Protein AF-0000000067930200 (afdb_homodimer)

Structure (mmCIF, N/CA/C/O backbone):
data_AF-0000000067930200-model_v1
#
loop_
_entity.id
_entity.type
_entity.pdbx_description
1 polymer 'Uncharacterized HTH-type transcriptional regulator y4dJ'
#
loop_
_atom_site.group_PDB
_atom_site.id
_atom_site.type_symbol
_atom_site.label_atom_id
_atom_site.label_alt_id
_atom_site.label_comp_id
_atom_site.label_asym_id
_atom_site.label_entity_id
_atom_site.label_seq_id
_atom_site.pdbx_PDB_ins_code
_atom_site.Cartn_x
_atom_site.Cartn_y
_atom_site.Cartn_z
_atom_site.occupancy
_atom_site.B_iso_or_equiv
_atom_site.auth_seq_id
_atom_site.auth_comp_id
_atom_site.auth_asym_id
_atom_site.auth_atom_id
_atom_site.pdbx_PDB_model_num
ATOM 1 N N . MET A 1 1 ? -4.09 3.195 -14.117 1 88.75 1 MET A N 1
ATOM 2 C CA . MET A 1 1 ? -4.262 3.98 -12.898 1 88.75 1 MET A CA 1
ATOM 3 C C . MET A 1 1 ? -2.916 4.238 -12.227 1 88.75 1 MET A C 1
ATOM 5 O O . MET A 1 1 ? -2.096 3.328 -12.094 1 88.75 1 MET A O 1
ATOM 9 N N . ASP A 1 2 ? -2.652 5.527 -11.742 1 97.31 2 ASP A N 1
ATOM 10 C CA . ASP A 1 2 ? -1.413 5.875 -11.047 1 97.31 2 ASP A CA 1
ATOM 11 C C . ASP A 1 2 ? -1.597 5.828 -9.531 1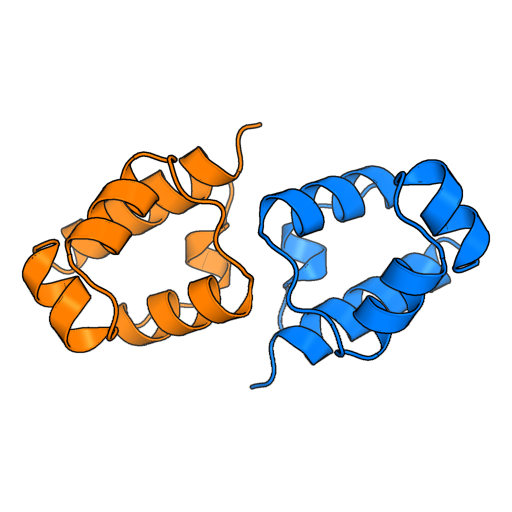 97.31 2 ASP A C 1
ATOM 13 O O . ASP A 1 2 ? -2.133 6.766 -8.938 1 97.31 2 ASP A O 1
ATOM 17 N N . MET A 1 3 ? -1.071 4.801 -8.945 1 98.5 3 MET A N 1
ATOM 18 C CA . MET A 1 3 ? -1.323 4.543 -7.531 1 98.5 3 MET A CA 1
ATOM 19 C C . MET A 1 3 ? -0.659 5.602 -6.66 1 98.5 3 MET A C 1
ATOM 21 O O . MET A 1 3 ? -1.147 5.914 -5.57 1 98.5 3 MET A O 1
ATOM 25 N N . ARG A 1 4 ? 0.413 6.121 -7.098 1 98.75 4 ARG A N 1
ATOM 26 C CA . ARG A 1 4 ? 1.061 7.188 -6.34 1 98.75 4 ARG A CA 1
ATOM 27 C C . ARG A 1 4 ? 0.159 8.414 -6.242 1 98.75 4 ARG A C 1
ATOM 29 O O . ARG A 1 4 ? 0.002 8.992 -5.164 1 98.75 4 ARG A O 1
ATOM 36 N N . GLN A 1 5 ? -0.397 8.773 -7.344 1 98.69 5 GLN A N 1
ATOM 37 C CA . GLN A 1 5 ? -1.303 9.922 -7.363 1 98.69 5 GLN A CA 1
ATOM 38 C C . GLN A 1 5 ? -2.561 9.641 -6.547 1 98.69 5 GLN A C 1
ATOM 40 O O . GLN A 1 5 ? -3.096 10.539 -5.891 1 98.69 5 GLN A O 1
ATOM 45 N N . LEU A 1 6 ? -3.053 8.414 -6.652 1 98.75 6 LEU A N 1
ATOM 46 C CA . LEU A 1 6 ? -4.238 8.023 -5.895 1 98.75 6 LEU A CA 1
ATOM 47 C C . LEU A 1 6 ? -4.008 8.211 -4.398 1 98.75 6 LEU A C 1
ATOM 49 O O . LEU A 1 6 ? -4.828 8.828 -3.713 1 98.75 6 LEU A O 1
ATOM 53 N N . VAL A 1 7 ? -2.889 7.664 -3.879 1 98.81 7 VAL A N 1
ATOM 54 C CA . VAL A 1 7 ? -2.59 7.777 -2.455 1 98.81 7 VAL A CA 1
ATOM 55 C C . VAL A 1 7 ? -2.42 9.25 -2.08 1 98.81 7 VAL A C 1
ATOM 57 O O . VAL A 1 7 ? -2.949 9.703 -1.062 1 98.81 7 VAL A O 1
ATOM 60 N N . GLY A 1 8 ? -1.697 9.938 -2.922 1 98.81 8 GLY A N 1
ATOM 61 C CA . GLY A 1 8 ? -1.494 11.359 -2.664 1 98.81 8 GLY A CA 1
ATOM 62 C C . GLY A 1 8 ? -2.793 12.133 -2.539 1 98.81 8 GLY A C 1
ATOM 63 O O . GLY A 1 8 ? -2.973 12.906 -1.595 1 98.81 8 GLY A O 1
ATOM 64 N N . ARG A 1 9 ? -3.686 11.93 -3.455 1 98.56 9 ARG A N 1
ATOM 65 C CA . ARG A 1 9 ? -4.961 12.633 -3.451 1 98.56 9 ARG A CA 1
ATOM 66 C C . ARG A 1 9 ? -5.777 12.289 -2.209 1 98.56 9 ARG A C 1
ATOM 68 O O . ARG A 1 9 ? -6.43 13.156 -1.627 1 98.56 9 ARG A O 1
ATOM 75 N N . ASN A 1 10 ? -5.758 11.047 -1.857 1 98.81 10 ASN A N 1
ATOM 76 C CA . ASN A 1 10 ? -6.496 10.633 -0.669 1 98.81 10 ASN A CA 1
ATOM 77 C C . ASN A 1 10 ? -5.918 11.266 0.596 1 98.81 10 ASN A C 1
ATOM 79 O O . ASN A 1 10 ? -6.664 11.664 1.489 1 98.81 10 ASN A O 1
ATOM 83 N N . VAL A 1 11 ? -4.621 11.336 0.667 1 98.88 11 VAL A N 1
ATOM 84 C CA . VAL A 1 11 ? -3.982 11.969 1.819 1 98.88 11 VAL A CA 1
ATOM 85 C C . VAL A 1 11 ? -4.371 13.445 1.887 1 98.88 11 VAL A C 1
ATOM 87 O O . VAL A 1 11 ? -4.738 13.945 2.953 1 98.88 11 VAL A O 1
ATOM 90 N N . ILE A 1 12 ? -4.312 14.086 0.728 1 98.81 12 ILE A N 1
ATOM 91 C CA . ILE A 1 12 ? -4.707 15.484 0.684 1 98.81 12 ILE A CA 1
ATOM 92 C C . ILE A 1 12 ? -6.141 15.633 1.188 1 98.81 12 ILE A C 1
ATOM 94 O O . ILE A 1 12 ? -6.41 16.438 2.082 1 98.81 12 ILE A O 1
ATOM 98 N N . SER A 1 13 ? -7.004 14.906 0.625 1 98.75 13 SER A N 1
ATOM 99 C CA . SER A 1 13 ? -8.422 14.992 0.94 1 98.75 13 SER A CA 1
ATOM 100 C C . SER A 1 13 ? -8.672 14.781 2.43 1 98.75 13 SER A C 1
ATOM 102 O O . SER A 1 13 ? -9.383 15.57 3.064 1 98.75 13 SER A O 1
ATOM 104 N N . ILE A 1 14 ? -8.109 13.812 2.957 1 98.75 14 ILE A N 1
ATOM 105 C CA . ILE A 1 14 ? -8.352 13.453 4.348 1 98.75 14 ILE A CA 1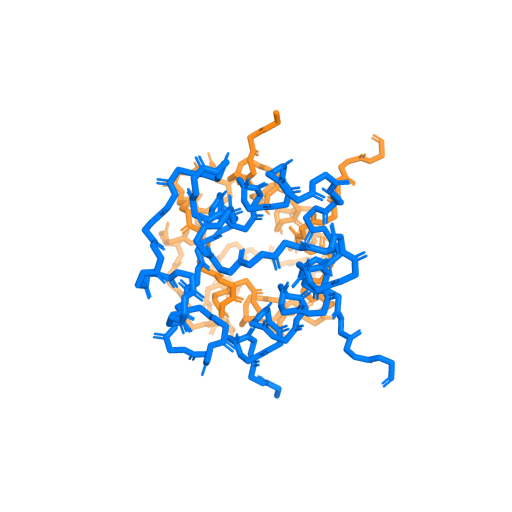
ATOM 106 C C . ILE A 1 14 ? -7.688 14.477 5.27 1 98.75 14 ILE A C 1
ATOM 108 O O . ILE A 1 14 ? -8.281 14.898 6.266 1 98.75 14 ILE A O 1
ATOM 112 N N . ARG A 1 15 ? -6.434 14.781 4.93 1 98.75 15 ARG A N 1
ATOM 113 C CA . ARG A 1 15 ? -5.73 15.766 5.742 1 98.75 15 ARG A CA 1
ATOM 114 C C . ARG A 1 15 ? -6.516 17.078 5.828 1 98.75 15 ARG A C 1
ATOM 116 O O . ARG A 1 15 ? -6.695 17.625 6.918 1 98.75 15 ARG A O 1
ATOM 123 N N . LEU A 1 16 ? -7.016 17.516 4.707 1 98.81 16 LEU A N 1
ATOM 124 C CA . LEU A 1 16 ? -7.766 18.766 4.656 1 98.81 16 LEU A CA 1
ATOM 125 C C . LEU A 1 16 ? -9.086 18.641 5.406 1 98.81 16 LEU A C 1
ATOM 127 O O . LEU A 1 16 ? -9.492 19.562 6.113 1 98.81 16 LEU A O 1
ATOM 131 N N . LYS A 1 17 ? -9.742 17.547 5.289 1 98.56 17 LYS A N 1
ATOM 132 C CA . LYS A 1 17 ? -10.992 17.312 6.012 1 98.56 17 LYS A CA 1
ATOM 133 C C . LYS A 1 17 ? -10.766 17.359 7.52 1 98.56 17 LYS A C 1
ATOM 135 O O . LYS A 1 17 ? -11.656 17.781 8.266 1 98.56 17 LYS A O 1
ATOM 140 N N . LYS A 1 18 ? -9.602 17.047 7.938 1 98.25 18 LYS A N 1
ATOM 141 C CA . LYS A 1 18 ? -9.266 17.031 9.359 1 98.25 18 LYS A CA 1
ATOM 142 C C . LYS A 1 18 ? -8.734 18.391 9.812 1 98.25 18 LYS A C 1
ATOM 144 O O . LYS A 1 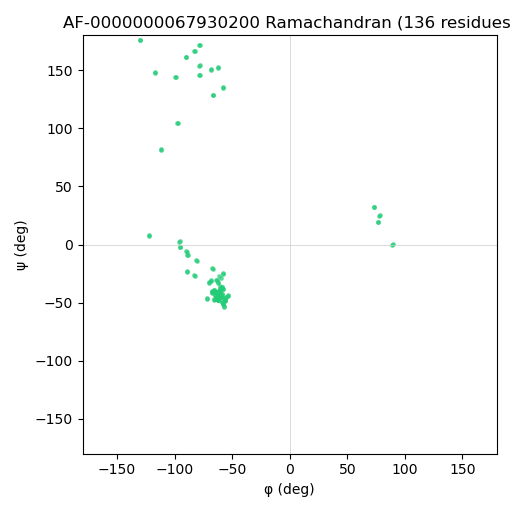18 ? -8.398 18.578 10.984 1 98.25 18 LYS A O 1
ATOM 149 N N . GLY A 1 19 ? -8.586 19.234 8.828 1 98.56 19 GLY A N 1
ATOM 150 C CA . GLY A 1 19 ? -8.133 20.578 9.133 1 98.56 19 GLY A CA 1
ATOM 151 C C . GLY A 1 19 ? -6.641 20.656 9.406 1 98.56 19 GLY A C 1
ATOM 152 O O . GLY A 1 19 ? -6.184 21.562 10.109 1 98.56 19 GLY A O 1
ATOM 153 N N . LEU A 1 20 ? -5.922 19.812 8.945 1 98.75 20 LEU A N 1
ATOM 154 C CA . LEU A 1 20 ? -4.488 19.781 9.211 1 98.75 20 LEU A CA 1
ATOM 155 C C . LEU A 1 20 ? -3.707 20.406 8.055 1 98.75 20 LEU A C 1
ATOM 157 O O . LEU A 1 20 ? -4.066 20.219 6.891 1 98.75 20 LEU A O 1
ATOM 161 N N . THR A 1 21 ? -2.637 21.094 8.398 1 98.81 21 THR A N 1
ATOM 162 C CA . THR A 1 21 ? -1.635 21.469 7.406 1 98.81 21 THR A CA 1
ATOM 163 C C . THR A 1 21 ? -0.666 20.312 7.16 1 98.81 21 THR A C 1
ATOM 165 O O . THR A 1 21 ? -0.672 19.328 7.891 1 98.81 21 THR A O 1
ATOM 168 N N . GLN A 1 22 ? 0.119 20.438 6.078 1 98.81 22 GLN A N 1
ATOM 169 C CA . GLN A 1 22 ? 1.15 19.438 5.844 1 98.81 22 GLN A CA 1
ATOM 170 C C . GLN A 1 22 ? 2.117 19.344 7.023 1 98.81 22 GLN A C 1
ATOM 172 O O . GLN A 1 22 ? 2.547 18.266 7.402 1 98.81 22 GLN A O 1
ATOM 177 N N . GLU A 1 23 ? 2.428 20.484 7.605 1 98.75 23 GLU A N 1
ATOM 178 C CA . GLU A 1 23 ? 3.338 20.562 8.742 1 98.75 23 GLU A CA 1
ATOM 179 C C . GLU A 1 23 ? 2.764 19.844 9.961 1 98.75 23 GLU A C 1
ATOM 181 O O . GLU A 1 23 ? 3.479 19.125 10.656 1 98.75 23 GLU A O 1
ATOM 186 N N . GLN A 1 24 ? 1.506 20.125 10.234 1 98.81 24 GLN A N 1
ATOM 187 C CA . GLN A 1 24 ? 0.85 19.469 11.367 1 98.81 24 GLN A CA 1
ATOM 188 C C . GLN A 1 24 ? 0.794 17.953 11.164 1 98.81 24 GLN A C 1
ATOM 190 O O . GLN A 1 24 ? 1.029 17.188 12.102 1 98.81 24 GLN A O 1
ATOM 195 N N . LEU A 1 25 ? 0.503 17.516 9.938 1 98.88 25 LEU A N 1
ATOM 196 C CA . LEU A 1 25 ? 0.518 16.078 9.656 1 98.88 25 LEU A CA 1
ATOM 197 C C . LEU A 1 25 ? 1.921 15.508 9.828 1 98.88 25 LEU A C 1
ATOM 199 O O . LEU A 1 25 ? 2.086 14.406 10.359 1 98.88 25 LEU A O 1
ATOM 203 N N . ALA A 1 26 ? 2.885 16.203 9.297 1 98.81 26 ALA A N 1
ATOM 204 C CA . ALA A 1 26 ? 4.27 15.766 9.453 1 98.81 26 ALA A CA 1
ATOM 205 C C . ALA A 1 26 ? 4.613 15.555 10.922 1 98.81 26 ALA A C 1
ATOM 207 O O . ALA A 1 26 ? 5.203 14.531 11.289 1 98.81 26 ALA A O 1
ATOM 208 N N . GLU A 1 27 ? 4.219 16.438 11.758 1 98.56 27 GLU A N 1
ATOM 209 C CA . GLU A 1 27 ? 4.508 16.375 13.188 1 98.56 27 GLU A CA 1
ATOM 210 C C . GLU A 1 27 ? 3.881 15.141 13.828 1 98.56 27 GLU A C 1
ATOM 212 O O . GLU A 1 27 ? 4.543 14.43 14.578 1 98.56 27 GLU A O 1
ATOM 217 N N . VAL A 1 28 ? 2.68 14.883 13.516 1 98.19 28 VAL A N 1
ATOM 218 C CA . VAL A 1 28 ? 1.955 13.82 14.203 1 98.19 28 VAL A CA 1
ATOM 219 C C . VAL A 1 28 ? 2.309 12.469 13.586 1 98.19 28 VAL A C 1
ATOM 221 O O . VAL A 1 28 ? 2.15 11.43 14.219 1 98.19 28 VAL A O 1
ATOM 224 N N . SER A 1 29 ? 2.682 12.438 12.336 1 98.5 29 SER A N 1
ATOM 225 C CA . SER A 1 29 ? 2.959 11.172 11.656 1 98.5 29 SER A CA 1
ATOM 226 C C . SER A 1 29 ? 4.418 10.766 11.828 1 98.5 29 SER A C 1
ATOM 228 O O . SER A 1 29 ? 4.777 9.609 11.586 1 98.5 29 SER A O 1
ATOM 230 N N . GLY A 1 30 ? 5.254 11.703 12.07 1 98.38 30 GLY A N 1
ATOM 231 C CA . GLY A 1 30 ? 6.676 11.422 12.188 1 98.38 30 GLY A CA 1
ATOM 232 C C . GLY A 1 30 ? 7.41 11.523 10.859 1 98.38 30 GLY A C 1
ATOM 233 O O . GLY A 1 30 ? 8.617 11.281 10.797 1 98.38 30 GLY A O 1
ATOM 234 N N . PHE A 1 31 ? 6.773 11.82 9.844 1 98.62 31 PHE A N 1
ATOM 235 C CA . PHE A 1 31 ? 7.395 12.07 8.547 1 98.62 31 PHE A CA 1
ATOM 236 C C . PHE A 1 31 ? 7.742 13.539 8.391 1 98.62 31 PHE A C 1
ATOM 238 O O . PHE A 1 31 ? 7.184 14.398 9.086 1 98.62 31 PHE A O 1
ATOM 245 N N . SER A 1 32 ? 8.594 13.789 7.484 1 98.75 32 SER A N 1
ATOM 246 C CA . SER A 1 32 ? 8.914 15.188 7.211 1 98.75 32 SER A CA 1
ATOM 247 C C . SER A 1 32 ? 7.836 15.844 6.359 1 98.75 32 SER A C 1
ATOM 249 O O . SER A 1 32 ? 7.113 15.164 5.625 1 98.75 32 SER A O 1
ATOM 251 N N . GLN A 1 33 ? 7.75 17.156 6.516 1 98.75 33 GLN A N 1
ATOM 252 C CA . GLN A 1 33 ? 6.84 17.906 5.652 1 98.75 33 GLN A CA 1
ATOM 253 C C . GLN A 1 33 ? 7.203 17.719 4.18 1 98.75 33 GLN A C 1
ATOM 255 O O . GLN A 1 33 ? 6.316 17.656 3.324 1 98.75 33 GLN A O 1
ATOM 260 N N . GLN A 1 34 ? 8.461 17.641 3.918 1 98.81 34 GLN A N 1
ATOM 261 C CA . GLN A 1 34 ? 8.914 17.422 2.549 1 98.81 34 GLN A CA 1
ATOM 262 C C . GLN A 1 34 ? 8.414 16.078 2.012 1 98.81 34 GLN A C 1
ATOM 264 O O . GLN A 1 34 ? 8.008 15.992 0.851 1 98.81 34 GLN A O 1
ATOM 269 N N . TYR A 1 35 ? 8.477 15.078 2.812 1 98.88 35 TYR A N 1
ATOM 270 C CA . TYR A 1 35 ? 7.969 13.766 2.402 1 98.88 35 TYR A CA 1
ATOM 271 C C . TYR A 1 35 ? 6.473 13.828 2.127 1 98.88 35 TYR A C 1
ATOM 273 O O . TYR A 1 35 ? 6.004 13.312 1.107 1 98.88 35 TYR A O 1
ATOM 281 N N . ILE A 1 36 ? 5.742 14.445 3.062 1 98.88 36 ILE A N 1
ATOM 282 C CA . ILE A 1 36 ? 4.293 14.562 2.916 1 98.88 36 ILE A CA 1
ATOM 283 C C . ILE A 1 36 ? 3.967 15.312 1.625 1 98.88 36 ILE A C 1
ATOM 285 O O . ILE A 1 36 ? 3.109 14.875 0.851 1 98.88 36 ILE A O 1
ATOM 289 N N . SER A 1 37 ? 4.656 16.375 1.402 1 98.94 37 SER A N 1
ATOM 290 C CA . SER A 1 37 ? 4.453 17.156 0.183 1 98.94 37 SER A CA 1
ATOM 291 C C . SER A 1 37 ? 4.707 16.312 -1.06 1 98.94 37 SER A C 1
ATOM 293 O O . SER A 1 37 ? 3.893 16.297 -1.985 1 98.94 37 SER A O 1
ATOM 295 N N . GLY A 1 38 ? 5.855 15.617 -1.094 1 98.88 38 GLY A N 1
ATOM 296 C CA . GLY A 1 38 ? 6.164 14.727 -2.205 1 98.88 38 GLY A CA 1
ATOM 297 C C . GLY A 1 38 ? 5.145 13.617 -2.385 1 98.88 38 GLY A C 1
ATOM 298 O O . GLY A 1 38 ? 4.797 13.266 -3.512 1 98.88 38 GLY A O 1
ATOM 299 N N . LEU A 1 39 ? 4.68 13.102 -1.281 1 98.88 39 LEU A N 1
ATOM 300 C CA . LEU A 1 39 ? 3.652 12.07 -1.308 1 98.88 39 LEU A CA 1
ATOM 301 C C . LEU A 1 39 ? 2.369 12.594 -1.938 1 98.88 39 LEU A C 1
ATOM 303 O O . LEU A 1 39 ? 1.808 11.961 -2.836 1 98.88 39 LEU A O 1
ATOM 307 N N . GLU A 1 40 ? 2.006 13.734 -1.479 1 98.88 40 GLU A N 1
ATOM 308 C CA . GLU A 1 40 ? 0.747 14.32 -1.93 1 98.88 40 GLU A CA 1
ATOM 309 C C . GLU A 1 40 ? 0.812 14.703 -3.406 1 98.88 40 GLU A C 1
ATOM 311 O O . GLU A 1 40 ? -0.216 14.766 -4.082 1 98.88 40 GLU A O 1
ATOM 316 N N . LYS A 1 41 ? 1.998 14.852 -3.9 1 98.69 41 LYS A N 1
ATOM 317 C CA . LYS A 1 41 ? 2.186 15.219 -5.301 1 98.69 41 LYS A CA 1
ATOM 318 C C . LYS A 1 41 ? 2.424 13.984 -6.168 1 98.69 41 LYS A C 1
ATOM 320 O O . LYS A 1 41 ? 2.691 14.102 -7.363 1 98.69 41 LYS A O 1
ATOM 325 N N . GLY A 1 42 ? 2.373 12.891 -5.578 1 98.75 42 GLY A N 1
ATOM 326 C CA . GLY A 1 42 ? 2.559 11.656 -6.324 1 98.75 42 GLY A CA 1
ATOM 327 C C . GLY A 1 42 ? 4.012 11.383 -6.672 1 98.75 42 GLY A C 1
ATOM 328 O O . GLY A 1 42 ? 4.301 10.602 -7.578 1 98.75 42 GLY A O 1
ATOM 329 N N . ARG A 1 43 ? 4.895 11.984 -6.004 1 98.75 43 ARG A N 1
ATOM 330 C CA . ARG A 1 43 ? 6.32 11.844 -6.301 1 98.75 43 ARG A CA 1
ATOM 331 C C . ARG A 1 43 ? 6.953 10.766 -5.43 1 98.75 43 ARG A C 1
ATOM 333 O O . ARG A 1 43 ? 8.156 10.508 -5.527 1 98.75 43 ARG A O 1
ATOM 340 N N . ARG A 1 44 ? 6.23 10.156 -4.551 1 98.75 44 ARG A N 1
ATOM 341 C CA . ARG A 1 44 ? 6.676 9.062 -3.691 1 98.75 44 ARG A CA 1
ATOM 342 C C . ARG A 1 44 ? 5.898 7.785 -3.986 1 98.75 44 ARG A C 1
ATOM 344 O O . ARG A 1 44 ? 4.754 7.836 -4.438 1 98.75 44 ARG A O 1
ATOM 351 N N . ASN A 1 45 ? 6.555 6.715 -3.826 1 98.88 45 ASN A N 1
ATOM 352 C CA . ASN A 1 45 ? 5.961 5.383 -3.869 1 98.88 45 ASN A CA 1
ATOM 353 C C . ASN A 1 45 ? 5.98 4.719 -2.496 1 98.88 45 ASN A C 1
ATOM 355 O O . ASN A 1 45 ? 6.844 3.885 -2.217 1 98.88 45 ASN A O 1
ATOM 359 N N . PRO A 1 46 ? 4.949 5.113 -1.664 1 98.94 46 PRO A N 1
ATOM 360 C CA . PRO A 1 46 ? 5.02 4.672 -0.27 1 98.94 46 PRO A CA 1
ATOM 361 C C . PRO A 1 46 ? 4.84 3.164 -0.12 1 98.94 46 PRO A C 1
ATOM 363 O O . PRO A 1 46 ? 4.172 2.533 -0.942 1 98.94 46 PRO A O 1
ATOM 366 N N . THR A 1 47 ? 5.453 2.596 0.906 1 98.94 47 THR A N 1
ATOM 367 C CA . THR A 1 47 ? 5.238 1.199 1.269 1 98.94 47 THR A CA 1
ATOM 368 C C . THR A 1 47 ? 3.924 1.033 2.023 1 98.94 47 THR A C 1
ATOM 370 O O . THR A 1 47 ? 3.33 2.016 2.471 1 98.94 47 THR A O 1
ATOM 373 N N . ILE A 1 48 ? 3.615 -0.197 2.219 1 98.88 48 ILE A N 1
ATOM 374 C CA . ILE A 1 48 ? 2.367 -0.479 2.922 1 98.88 48 ILE A CA 1
ATOM 375 C C . ILE A 1 48 ? 2.5 -0.081 4.391 1 98.88 48 ILE A C 1
ATOM 377 O O . ILE A 1 48 ? 1.532 0.368 5.008 1 98.88 48 ILE A O 1
ATOM 381 N N . VAL A 1 49 ? 3.65 -0.193 4.961 1 98.88 49 VAL A N 1
ATOM 382 C CA . VAL A 1 49 ? 3.848 0.228 6.344 1 98.88 49 VAL A CA 1
ATOM 383 C C . VAL A 1 49 ? 3.727 1.746 6.445 1 98.88 49 VAL A C 1
ATOM 385 O O . VAL A 1 49 ? 3.092 2.266 7.367 1 98.88 49 VAL A O 1
ATOM 388 N N . THR A 1 50 ? 4.266 2.475 5.512 1 98.81 50 THR A N 1
ATOM 389 C C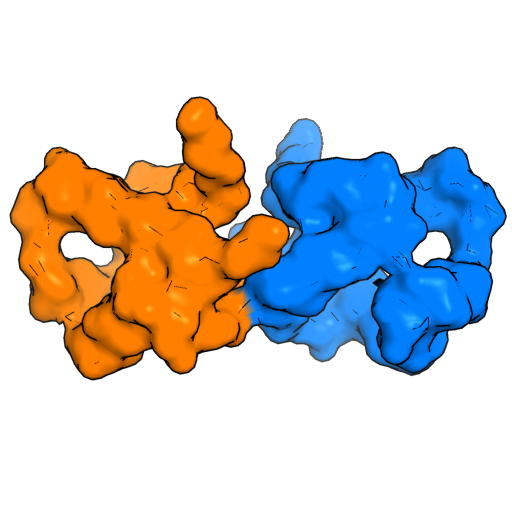A . THR A 1 50 ? 4.148 3.928 5.477 1 98.81 50 THR A CA 1
ATOM 390 C C . THR A 1 50 ? 2.686 4.348 5.371 1 98.81 50 THR A C 1
ATOM 392 O O . THR A 1 50 ? 2.238 5.246 6.09 1 98.81 50 THR A O 1
ATOM 395 N N . ILE A 1 51 ? 2.002 3.664 4.484 1 98.88 51 ILE A N 1
ATOM 396 C CA . ILE A 1 51 ? 0.587 3.969 4.305 1 98.88 51 ILE A CA 1
ATOM 397 C C . ILE A 1 51 ? -0.163 3.742 5.613 1 98.88 51 ILE A C 1
ATOM 399 O O . ILE A 1 51 ? -1.002 4.559 6.004 1 98.88 51 ILE A O 1
ATOM 403 N N . TYR A 1 52 ? 0.157 2.725 6.281 1 98.81 52 TYR A N 1
ATOM 404 C CA . TYR A 1 52 ? -0.486 2.408 7.551 1 98.81 52 TYR A CA 1
ATOM 405 C C . TYR A 1 52 ? -0.158 3.461 8.602 1 98.81 52 TYR A C 1
ATOM 407 O O . TYR A 1 52 ? -1.045 3.924 9.32 1 98.81 52 TYR A O 1
ATOM 415 N N . GLU A 1 53 ? 1.078 3.816 8.727 1 98.75 53 GLU A N 1
ATOM 416 C CA . GLU A 1 53 ? 1.497 4.812 9.711 1 98.75 53 GLU A CA 1
ATOM 417 C C . GLU A 1 53 ? 0.828 6.16 9.445 1 98.75 53 GLU A C 1
ATOM 419 O O . GLU A 1 53 ? 0.414 6.848 10.383 1 98.75 53 GLU A O 1
ATOM 424 N N . LEU A 1 54 ? 0.721 6.52 8.172 1 98.81 54 LEU A N 1
ATOM 425 C CA . LEU A 1 54 ? 0.033 7.758 7.82 1 98.81 54 LEU A CA 1
ATOM 426 C C . LEU A 1 54 ? -1.444 7.684 8.188 1 98.81 54 LEU A C 1
ATOM 428 O O . LEU A 1 54 ? -2.016 8.656 8.688 1 98.81 54 LEU A O 1
ATOM 432 N N . ALA A 1 55 ? -2.018 6.59 7.895 1 98.88 55 ALA A N 1
ATOM 433 C CA . ALA A 1 55 ? -3.424 6.395 8.234 1 98.88 55 ALA A CA 1
ATOM 434 C C . ALA A 1 55 ? -3.648 6.539 9.742 1 98.88 55 ALA A C 1
ATOM 436 O O . ALA A 1 55 ? -4.621 7.16 10.172 1 98.88 55 ALA A O 1
ATOM 437 N N . LEU A 1 56 ? -2.754 5.965 10.531 1 98.69 56 LEU A N 1
ATOM 438 C CA . LEU A 1 56 ? -2.852 6.082 11.984 1 98.69 56 LEU A CA 1
ATOM 439 C C . LEU A 1 56 ? -2.781 7.543 12.414 1 98.69 56 LEU A C 1
ATOM 441 O O . LEU A 1 56 ? -3.582 7.992 13.234 1 98.69 56 LEU A O 1
ATOM 445 N N . ALA A 1 57 ? -1.863 8.242 11.844 1 98.81 57 ALA A N 1
ATOM 446 C CA . ALA A 1 57 ? -1.691 9.648 12.18 1 98.81 57 ALA A CA 1
ATOM 447 C C . ALA A 1 57 ? -2.938 10.461 11.82 1 98.81 57 ALA A C 1
ATOM 449 O O . ALA A 1 57 ? -3.283 11.422 12.516 1 98.81 57 ALA A O 1
ATOM 450 N N . LEU A 1 58 ? -3.602 10.016 10.742 1 98.81 58 LEU A N 1
ATOM 451 C CA . LEU A 1 58 ? -4.777 10.727 10.25 1 98.81 58 LEU A CA 1
ATOM 452 C C . LEU A 1 58 ? -6.043 10.211 10.93 1 98.81 58 LEU A C 1
ATOM 454 O O . LEU A 1 58 ? -7.125 10.773 10.734 1 98.81 58 LEU A O 1
ATOM 458 N N . GLY A 1 59 ? -5.914 9.156 11.664 1 98.62 59 GLY A N 1
ATOM 459 C CA . GLY A 1 59 ? -7.055 8.609 12.391 1 98.62 59 GLY A CA 1
ATOM 460 C C . GLY A 1 59 ? -8.055 7.914 11.484 1 98.62 59 GLY A C 1
ATOM 461 O O . GLY A 1 59 ? -9.266 7.988 11.711 1 98.62 59 GLY A O 1
ATOM 462 N N . VAL A 1 60 ? -7.574 7.328 10.43 1 98.69 60 VAL A N 1
ATOM 463 C CA . VAL A 1 60 ? -8.438 6.617 9.5 1 98.69 60 VAL A CA 1
ATOM 464 C C . VAL A 1 60 ? -7.875 5.223 9.234 1 98.69 60 VAL A C 1
ATOM 466 O O . VAL A 1 60 ? -6.809 4.871 9.742 1 98.69 60 VAL A O 1
ATOM 469 N N . SER A 1 61 ? -8.672 4.453 8.43 1 98.31 61 SER A N 1
ATOM 470 C CA . SER A 1 61 ? -8.188 3.146 7.996 1 98.31 61 SER A CA 1
ATOM 471 C C . SER A 1 61 ? -7.191 3.281 6.852 1 98.31 61 SER A C 1
ATOM 473 O O . SER A 1 61 ? -7.336 4.148 5.992 1 98.31 61 SER A O 1
ATOM 475 N N . HIS A 1 62 ? -6.188 2.385 6.816 1 98.62 62 HIS A N 1
ATOM 476 C CA . HIS A 1 62 ? -5.281 2.365 5.676 1 98.62 62 HIS A CA 1
ATOM 477 C C . HIS A 1 62 ? -6.039 2.141 4.371 1 98.62 62 HIS A C 1
ATOM 479 O O . HIS A 1 62 ? -5.605 2.588 3.311 1 98.62 62 HIS A O 1
ATOM 485 N N . MET A 1 63 ? -7.18 1.536 4.449 1 98.75 63 MET A N 1
ATOM 486 C CA . MET A 1 63 ? -8.023 1.333 3.275 1 98.75 63 MET A CA 1
ATOM 487 C C . MET A 1 63 ? -8.43 2.668 2.662 1 98.75 63 MET A C 1
ATOM 489 O O . MET A 1 63 ? -8.539 2.787 1.44 1 98.75 63 MET A O 1
ATOM 493 N N . ASP A 1 64 ? -8.664 3.596 3.551 1 98.62 64 ASP A N 1
ATOM 494 C CA . ASP A 1 64 ? -9.109 4.906 3.086 1 98.62 64 ASP A CA 1
ATOM 495 C C . ASP A 1 64 ? -8.047 5.574 2.219 1 98.62 64 ASP A C 1
ATOM 497 O O . ASP A 1 64 ? -8.367 6.328 1.299 1 98.62 64 ASP A O 1
ATOM 501 N N . LEU A 1 65 ? -6.801 5.309 2.467 1 98.75 65 LEU A N 1
ATOM 502 C CA . LEU A 1 65 ? -5.715 5.988 1.769 1 98.75 65 LEU A CA 1
ATOM 503 C C . LEU A 1 65 ? -5.477 5.367 0.396 1 98.75 65 LEU A C 1
ATOM 505 O O . LEU A 1 65 ? -4.82 5.969 -0.457 1 98.75 65 LEU A O 1
ATOM 509 N N . VAL A 1 66 ? -6.078 4.148 0.207 1 98.69 66 VAL A N 1
ATOM 510 C CA . VAL A 1 66 ? -5.789 3.5 -1.067 1 98.69 66 VAL A CA 1
ATOM 511 C C . VAL A 1 66 ? -7.09 3.236 -1.82 1 98.69 66 VAL A C 1
ATOM 513 O O . VAL A 1 66 ? -7.09 2.562 -2.854 1 98.69 66 VAL A O 1
ATOM 516 N N . ARG A 1 67 ? -8.141 3.748 -1.323 1 98 67 ARG A N 1
ATOM 517 C CA . ARG A 1 67 ? -9.438 3.568 -1.953 1 98 67 ARG A CA 1
ATOM 518 C C . ARG A 1 67 ? -9.492 4.266 -3.309 1 98 67 ARG A C 1
ATOM 520 O O . ARG A 1 67 ? -9.133 5.438 -3.424 1 98 67 ARG A O 1
ATOM 527 N N . PRO A 1 68 ? -9.93 3.48 -4.359 1 95.38 68 PRO A N 1
ATOM 528 C CA . PRO A 1 68 ? -10.07 4.141 -5.66 1 95.38 68 PRO A CA 1
ATOM 529 C C . PRO A 1 68 ? -11.102 5.266 -5.641 1 95.38 68 PRO A C 1
ATOM 531 O O . PRO A 1 68 ? -12.016 5.258 -4.812 1 95.38 68 PRO A O 1
ATOM 534 N N . ASP A 1 69 ? -10.836 6.18 -6.531 1 79 69 ASP A N 1
ATOM 535 C CA . ASP A 1 69 ? -11.766 7.289 -6.73 1 79 69 ASP A CA 1
ATOM 536 C C . ASP A 1 69 ? -13.156 6.785 -7.113 1 79 69 ASP A C 1
ATOM 538 O O . ASP A 1 69 ? -13.289 5.746 -7.766 1 79 69 ASP A O 1
ATOM 542 N N . LYS A 1 70 ? -14.195 7.41 -6.434 1 59.75 70 LYS A N 1
ATOM 543 C CA . LYS A 1 70 ? -15.523 7.129 -6.977 1 59.75 70 LYS A CA 1
ATOM 544 C C . LYS A 1 70 ? -15.641 7.605 -8.422 1 59.75 70 LYS A C 1
ATOM 546 O O . LYS A 1 70 ? -14.914 8.516 -8.844 1 59.75 70 LYS A O 1
ATOM 551 N N . MET B 1 1 ? -0.875 -4.062 14.445 1 88.94 1 MET B N 1
ATOM 552 C CA . MET B 1 1 ? -1.059 -4.887 13.25 1 88.94 1 MET B CA 1
ATOM 553 C C . MET B 1 1 ? 0.183 -4.848 12.367 1 88.94 1 MET B C 1
ATOM 555 O O . MET B 1 1 ? 0.745 -3.777 12.125 1 88.94 1 MET B O 1
ATOM 559 N N . ASP B 1 2 ? 0.651 -6.055 11.812 1 97.25 2 ASP B N 1
ATOM 560 C CA . ASP B 1 2 ? 1.806 -6.125 10.922 1 97.25 2 ASP B CA 1
ATOM 561 C C . ASP B 1 2 ? 1.368 -6.156 9.461 1 97.25 2 ASP B C 1
ATOM 563 O O . ASP B 1 2 ? 0.971 -7.203 8.945 1 97.25 2 ASP B O 1
ATOM 567 N N . MET B 1 3 ? 1.538 -5.047 8.805 1 98.5 3 MET B N 1
ATOM 568 C CA . MET B 1 3 ? 1.001 -4.883 7.457 1 98.5 3 MET B CA 1
ATOM 569 C C . MET B 1 3 ? 1.732 -5.785 6.469 1 98.5 3 MET B C 1
ATOM 571 O O . MET B 1 3 ? 1.153 -6.219 5.469 1 98.5 3 MET B O 1
ATOM 575 N N . ARG B 1 4 ? 2.959 -6.031 6.711 1 98.75 4 ARG B N 1
ATOM 576 C CA . ARG B 1 4 ? 3.695 -6.941 5.84 1 98.75 4 ARG B CA 1
ATOM 577 C C . ARG B 1 4 ? 3.088 -8.344 5.875 1 98.75 4 ARG B C 1
ATOM 579 O O . ARG B 1 4 ? 2.889 -8.961 4.828 1 98.75 4 ARG B O 1
ATOM 586 N N . GLN B 1 5 ? 2.822 -8.797 7.047 1 98.62 5 GLN B N 1
ATOM 587 C CA . GLN B 1 5 ? 2.213 -10.117 7.199 1 98.62 5 GLN B CA 1
ATOM 588 C C . GLN B 1 5 ? 0.806 -10.141 6.609 1 98.62 5 GLN B C 1
ATOM 590 O O . GLN B 1 5 ? 0.387 -11.148 6.031 1 98.62 5 GLN B O 1
ATOM 595 N N . LEU B 1 6 ? 0.074 -9.047 6.816 1 98.75 6 LEU B N 1
ATOM 596 C CA . LEU B 1 6 ? -1.276 -8.953 6.273 1 98.75 6 LEU B CA 1
ATOM 597 C C . LEU B 1 6 ? -1.263 -9.117 4.754 1 98.75 6 LEU B C 1
ATOM 599 O O . LEU B 1 6 ? -2.021 -9.914 4.203 1 98.75 6 LEU B O 1
ATOM 603 N N . VAL B 1 7 ? -0.408 -8.336 4.062 1 98.81 7 VAL B N 1
ATOM 604 C CA . VAL B 1 7 ? -0.328 -8.406 2.607 1 98.81 7 VAL B CA 1
ATOM 605 C C . VAL B 1 7 ? 0.107 -9.805 2.186 1 98.81 7 VAL B C 1
ATOM 607 O O . VAL B 1 7 ? -0.467 -10.391 1.262 1 98.81 7 VAL B O 1
ATOM 610 N N . GLY B 1 8 ? 1.104 -10.297 2.879 1 98.81 8 GLY B N 1
ATOM 611 C CA . GLY B 1 8 ? 1.578 -11.633 2.566 1 98.81 8 GLY B CA 1
ATOM 612 C C . GLY B 1 8 ? 0.488 -12.688 2.641 1 98.81 8 GLY B C 1
ATOM 613 O O . GLY B 1 8 ? 0.334 -13.5 1.723 1 98.81 8 GLY B O 1
ATOM 614 N N . ARG B 1 9 ? -0.273 -12.68 3.689 1 98.56 9 ARG B N 1
ATOM 615 C CA . ARG B 1 9 ? -1.34 -13.656 3.881 1 98.56 9 ARG B CA 1
ATOM 616 C C . ARG B 1 9 ? -2.404 -13.531 2.795 1 98.56 9 ARG B C 1
ATOM 618 O O . ARG B 1 9 ? -2.934 -14.531 2.312 1 98.56 9 ARG B O 1
ATOM 625 N N . ASN B 1 10 ? -2.727 -12.32 2.477 1 98.81 10 ASN B N 1
ATOM 626 C CA . ASN B 1 10 ? -3.725 -12.109 1.433 1 98.81 10 ASN B CA 1
ATOM 627 C C . ASN B 1 10 ? -3.234 -12.617 0.079 1 98.81 10 ASN B C 1
ATOM 629 O O . ASN B 1 10 ? -4.008 -13.195 -0.688 1 98.81 10 ASN B O 1
ATOM 633 N N . VAL B 1 11 ? -1.977 -12.383 -0.209 1 98.88 11 VAL B N 1
ATOM 634 C CA . VAL B 1 11 ? -1.41 -12.875 -1.462 1 98.88 11 VAL B CA 1
ATOM 635 C C . VAL B 1 11 ? -1.466 -14.398 -1.494 1 98.88 11 VAL B C 1
ATOM 637 O O . VAL B 1 11 ? -1.875 -14.992 -2.496 1 98.88 11 VAL B O 1
ATOM 640 N N . ILE B 1 12 ? -1.069 -15 -0.368 1 98.81 12 ILE B N 1
ATOM 641 C CA . ILE B 1 12 ? -1.125 -16.453 -0.289 1 98.81 12 ILE B CA 1
ATOM 642 C C . ILE B 1 12 ? -2.551 -16.938 -0.553 1 98.81 12 ILE B C 1
ATOM 644 O O . ILE B 1 12 ? -2.775 -17.797 -1.404 1 98.81 12 ILE B O 1
ATOM 648 N N . SER B 1 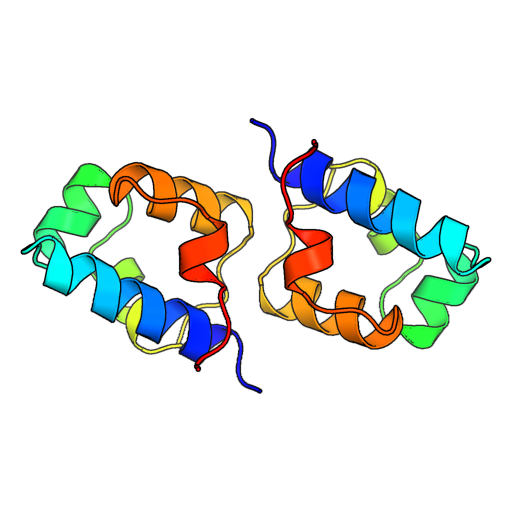13 ? -3.459 -16.406 0.156 1 98.75 13 SER B N 1
ATOM 649 C CA . SER B 1 13 ? -4.855 -16.812 0.074 1 98.75 13 SER B CA 1
ATOM 650 C C . SER B 1 13 ? -5.387 -16.703 -1.351 1 98.75 13 SER B C 1
ATOM 652 O O . SER B 1 13 ? -5.988 -17.641 -1.876 1 98.75 13 SER B O 1
ATOM 654 N N . ILE B 1 14 ? -5.152 -15.633 -1.953 1 98.75 14 ILE B N 1
ATOM 655 C CA . ILE B 1 14 ? -5.691 -15.352 -3.281 1 98.75 14 ILE B CA 1
ATOM 656 C C . ILE B 1 14 ? -4.973 -16.219 -4.316 1 98.75 14 ILE B C 1
ATOM 658 O O . ILE B 1 14 ? -5.609 -16.781 -5.211 1 98.75 14 ILE B O 1
ATOM 662 N N . ARG B 1 15 ? -3.646 -16.234 -4.199 1 98.75 15 ARG B N 1
ATOM 663 C CA . ARG B 1 15 ? -2.877 -17.047 -5.133 1 98.75 15 ARG B CA 1
ATOM 664 C C . ARG B 1 15 ? -3.357 -18.5 -5.113 1 98.75 15 ARG B C 1
ATOM 666 O O . ARG B 1 15 ? -3.588 -19.094 -6.168 1 98.75 15 ARG B O 1
ATOM 673 N N . LEU B 1 16 ? -3.553 -19.016 -3.922 1 98.81 16 LEU B N 1
ATOM 674 C CA . LEU B 1 16 ? -3.982 -20.406 -3.77 1 98.81 16 LEU B CA 1
ATOM 675 C C . LEU B 1 16 ? -5.402 -20.594 -4.293 1 98.81 16 LEU B C 1
ATOM 677 O O . LEU B 1 16 ? -5.703 -21.594 -4.938 1 98.81 16 LEU B O 1
ATOM 681 N N . LYS B 1 17 ? -6.27 -19.688 -4.043 1 98.56 17 LYS B N 1
ATOM 682 C CA . LYS B 1 17 ? -7.637 -19.75 -4.547 1 98.56 17 LYS B CA 1
ATOM 683 C C . LYS B 1 17 ? -7.664 -19.781 -6.074 1 98.56 17 LYS B C 1
ATOM 685 O O . LYS B 1 17 ? -8.547 -20.391 -6.672 1 98.56 17 LYS B O 1
ATOM 690 N N . LYS B 1 18 ? -6.688 -19.203 -6.68 1 98.25 18 LYS B N 1
ATOM 691 C CA . LYS B 1 18 ? -6.602 -19.125 -8.133 1 98.25 18 LYS B CA 1
ATOM 692 C C . LYS B 1 18 ? -5.867 -20.344 -8.695 1 98.25 18 LYS B C 1
ATOM 694 O O . LYS B 1 18 ? -5.695 -20.469 -9.914 1 98.25 18 LYS B O 1
ATOM 699 N N . GLY B 1 19 ? -5.367 -21.109 -7.766 1 98.56 19 GLY B N 1
ATOM 700 C CA . GLY B 1 19 ? -4.688 -22.328 -8.172 1 98.56 19 GLY B CA 1
ATOM 701 C C . GLY B 1 19 ? -3.281 -22.078 -8.688 1 98.56 19 GLY B C 1
ATOM 702 O O . GLY B 1 19 ? -2.754 -22.859 -9.477 1 98.56 19 GLY B O 1
ATOM 703 N N . LEU B 1 20 ? -2.697 -21.109 -8.328 1 98.75 20 LEU B N 1
ATOM 704 C CA . LEU B 1 20 ? -1.37 -20.75 -8.82 1 98.75 20 LEU B CA 1
ATOM 705 C C . LEU B 1 20 ? -0.293 -21.172 -7.824 1 98.75 20 LEU B C 1
ATOM 707 O O . LEU B 1 20 ? -0.49 -21.047 -6.613 1 98.75 20 LEU B O 1
ATOM 711 N N . THR B 1 21 ? 0.836 -21.594 -8.352 1 98.81 21 THR B N 1
ATOM 712 C CA . THR B 1 21 ? 2.045 -21.719 -7.543 1 98.81 21 THR B CA 1
ATOM 713 C C . THR B 1 21 ? 2.758 -20.375 -7.438 1 98.81 21 THR B C 1
ATOM 715 O O . THR B 1 21 ? 2.41 -19.422 -8.141 1 98.81 21 THR B O 1
ATOM 718 N N . GLN B 1 22 ? 3.717 -20.297 -6.508 1 98.81 22 GLN B N 1
ATOM 719 C CA . GLN B 1 22 ? 4.523 -19.078 -6.426 1 98.81 22 GLN B CA 1
ATOM 720 C C . GLN B 1 22 ? 5.238 -18.797 -7.746 1 98.81 22 GLN B C 1
ATOM 722 O O . GLN B 1 22 ? 5.344 -17.656 -8.172 1 98.81 22 GLN B O 1
ATOM 727 N N . GLU B 1 23 ? 5.699 -19.844 -8.391 1 98.75 23 GLU B N 1
ATOM 728 C CA . GLU B 1 23 ? 6.406 -19.734 -9.664 1 98.75 23 GLU B CA 1
ATOM 729 C C . GLU B 1 23 ? 5.492 -19.188 -10.758 1 98.75 23 GLU B C 1
ATOM 731 O O . GLU B 1 23 ? 5.902 -18.344 -11.555 1 98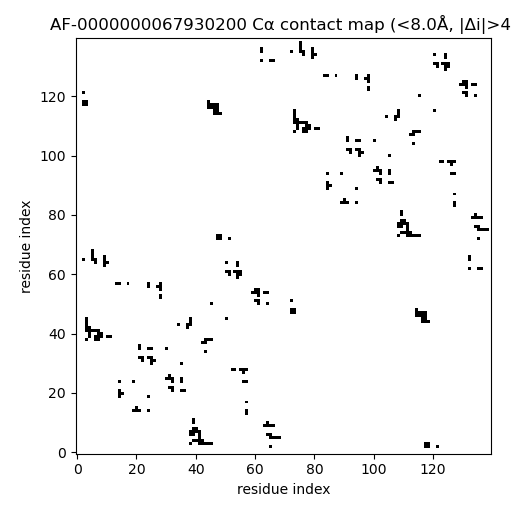.75 23 GLU B O 1
ATOM 736 N N . GLN B 1 24 ? 4.301 -19.75 -10.836 1 98.81 24 GLN B N 1
ATOM 737 C CA . GLN B 1 24 ? 3.336 -19.281 -11.828 1 98.81 24 GLN B CA 1
ATOM 738 C C . GLN B 1 24 ? 2.979 -17.812 -11.594 1 98.81 24 GLN B C 1
ATOM 740 O O . GLN B 1 24 ? 2.877 -17.031 -12.547 1 98.81 24 GLN B O 1
ATOM 745 N N . LEU B 1 25 ? 2.799 -17.438 -10.32 1 98.81 25 LEU B N 1
ATOM 746 C CA . LEU B 1 25 ? 2.539 -16.031 -10.016 1 98.81 25 LEU B CA 1
ATOM 747 C C . LEU B 1 25 ? 3.73 -15.164 -10.406 1 98.81 25 LEU B C 1
ATOM 749 O O . LEU B 1 25 ? 3.555 -14.062 -10.945 1 98.81 25 LEU B O 1
ATOM 753 N N . ALA B 1 26 ? 4.895 -15.609 -10.062 1 98.81 26 ALA B N 1
ATOM 754 C CA . ALA B 1 26 ? 6.102 -14.883 -10.438 1 98.81 26 ALA B CA 1
ATOM 755 C C . ALA B 1 26 ? 6.141 -14.625 -11.945 1 98.81 26 ALA B C 1
ATOM 757 O O . ALA B 1 26 ? 6.422 -13.508 -12.383 1 98.81 26 ALA B O 1
ATOM 758 N N . GLU B 1 27 ? 5.82 -15.57 -12.711 1 98.5 27 GLU B N 1
ATOM 759 C CA . GLU B 1 27 ? 5.848 -15.477 -14.172 1 98.5 27 GLU B CA 1
ATOM 760 C C . GLU B 1 27 ? 4.871 -14.422 -14.68 1 98.5 27 GLU B C 1
ATOM 762 O O . GLU B 1 27 ? 5.223 -13.602 -15.523 1 98.5 27 GLU B O 1
ATOM 767 N N . VAL B 1 28 ? 3.719 -14.43 -14.156 1 98.19 28 VAL B N 1
ATOM 768 C CA . VAL B 1 28 ? 2.674 -13.57 -14.695 1 98.19 28 VAL B CA 1
ATOM 769 C C . VAL B 1 28 ? 2.809 -12.164 -14.109 1 98.19 28 VAL B C 1
ATOM 771 O O . VAL B 1 28 ? 2.312 -11.195 -14.688 1 98.19 28 VAL B O 1
ATOM 774 N N . SER B 1 29 ? 3.373 -12.023 -12.945 1 98.5 29 SER B N 1
ATOM 775 C CA . SER B 1 29 ? 3.467 -10.727 -12.289 1 98.5 29 SER B CA 1
ATOM 776 C C . SER B 1 29 ? 4.75 -10 -12.68 1 98.5 29 SER B C 1
ATOM 778 O O . SER B 1 29 ? 4.871 -8.789 -12.469 1 98.5 29 SER B O 1
ATOM 780 N N . GLY B 1 30 ? 5.715 -10.719 -13.094 1 98.31 30 GLY B N 1
ATOM 781 C CA . GLY B 1 30 ? 7 -10.125 -13.43 1 98.31 30 GLY B CA 1
ATOM 782 C C . GLY B 1 30 ? 7.945 -10.047 -12.25 1 98.31 30 GLY B C 1
ATOM 783 O O . GLY B 1 30 ? 9.062 -9.547 -12.383 1 98.31 30 GLY B O 1
ATOM 784 N N . PHE B 1 31 ? 7.574 -10.461 -11.148 1 98.62 31 PHE B N 1
ATOM 785 C CA . PHE B 1 31 ? 8.438 -10.547 -9.977 1 98.62 31 PHE B CA 1
ATOM 786 C C . PHE B 1 31 ? 9.125 -11.906 -9.906 1 98.62 31 PHE B C 1
ATOM 788 O O . PHE B 1 31 ? 8.664 -12.875 -10.516 1 98.62 31 PHE B O 1
ATOM 795 N N . SER B 1 32 ? 10.148 -11.93 -9.164 1 98.75 32 SER B N 1
ATOM 796 C CA . SER B 1 32 ? 10.812 -13.219 -8.977 1 98.75 32 SER B CA 1
ATOM 797 C C . SER B 1 32 ? 10.062 -14.086 -7.973 1 98.75 32 SER B C 1
ATOM 799 O O . SER B 1 32 ? 9.344 -13.57 -7.109 1 98.75 32 SER B O 1
ATOM 801 N N . GLN B 1 33 ? 10.242 -15.398 -8.133 1 98.75 33 GLN B N 1
ATOM 802 C CA . GLN B 1 33 ? 9.672 -16.312 -7.148 1 98.75 33 GLN B CA 1
ATOM 803 C C . GLN B 1 33 ? 10.219 -16.016 -5.754 1 98.75 33 GLN B C 1
ATOM 805 O O . GLN B 1 33 ? 9.5 -16.125 -4.762 1 98.75 33 GLN B O 1
ATOM 810 N N . GLN B 1 34 ? 11.469 -15.656 -5.699 1 98.81 34 GLN B N 1
ATOM 811 C CA . GLN B 1 34 ? 12.078 -15.312 -4.422 1 98.81 34 GLN B CA 1
ATOM 812 C C . GLN B 1 34 ? 11.383 -14.117 -3.781 1 98.81 34 GLN B C 1
ATOM 814 O O . GLN B 1 34 ? 11.156 -14.094 -2.57 1 98.81 34 GLN B O 1
ATOM 819 N N . TYR B 1 35 ? 11.086 -13.133 -4.551 1 98.88 35 TYR B N 1
ATOM 820 C CA . TYR B 1 35 ? 10.383 -11.961 -4.039 1 98.88 35 TYR B CA 1
ATOM 821 C C . TYR B 1 35 ? 9 -12.352 -3.525 1 98.88 35 TYR B C 1
ATOM 823 O O . TYR B 1 35 ? 8.594 -11.938 -2.434 1 98.88 35 TYR B O 1
ATOM 831 N N . ILE B 1 36 ? 8.281 -13.125 -4.344 1 98.88 36 ILE B N 1
ATOM 832 C CA . ILE B 1 36 ? 6.938 -13.562 -3.965 1 98.88 36 ILE B CA 1
ATOM 833 C C . ILE B 1 36 ? 7.004 -14.344 -2.652 1 98.88 36 ILE B C 1
ATOM 835 O O . ILE B 1 36 ? 6.211 -14.094 -1.74 1 98.88 36 ILE B O 1
ATOM 839 N N . SER B 1 37 ? 7.941 -15.227 -2.562 1 98.94 37 SER B N 1
ATOM 840 C CA . SER B 1 37 ? 8.117 -16 -1.341 1 98.94 37 SER B CA 1
ATOM 841 C C . SER B 1 37 ? 8.383 -15.102 -0.142 1 98.94 37 SER B C 1
ATOM 843 O O . SER B 1 37 ? 7.75 -15.258 0.906 1 98.94 37 SER B O 1
ATOM 845 N N . GLY B 1 38 ? 9.328 -14.172 -0.289 1 98.88 38 GLY B N 1
ATOM 846 C CA . GLY B 1 38 ? 9.609 -13.219 0.773 1 98.88 38 GLY B CA 1
ATOM 847 C C . GLY B 1 38 ? 8.414 -12.359 1.138 1 98.88 38 GLY B C 1
ATOM 848 O O . GLY B 1 38 ? 8.188 -12.07 2.314 1 98.88 38 GLY B O 1
ATOM 849 N N . LEU B 1 39 ? 7.672 -11.984 0.137 1 98.88 39 LEU B N 1
ATOM 850 C CA . LEU B 1 39 ? 6.457 -11.203 0.352 1 98.88 39 LEU B CA 1
ATOM 851 C C . LEU B 1 39 ? 5.445 -11.992 1.173 1 98.88 39 LEU B C 1
ATOM 853 O O . LEU B 1 39 ? 4.91 -11.484 2.162 1 98.88 39 LEU B O 1
ATOM 857 N N . GLU B 1 40 ? 5.273 -13.188 0.758 1 98.88 40 GLU B N 1
ATOM 858 C CA . GLU B 1 40 ? 4.27 -14.031 1.397 1 98.88 40 GLU B CA 1
ATOM 859 C C . GLU B 1 40 ? 4.656 -14.359 2.836 1 98.88 40 GLU B C 1
ATOM 861 O O . GLU B 1 40 ? 3.793 -14.625 3.674 1 98.88 40 GLU B O 1
ATOM 866 N N . LYS B 1 41 ? 5.914 -14.242 3.129 1 98.69 41 LYS B N 1
ATOM 867 C CA . LYS B 1 41 ? 6.406 -14.539 4.473 1 98.69 41 LYS B CA 1
ATOM 868 C C . LYS B 1 41 ? 6.504 -13.266 5.312 1 98.69 41 LYS B C 1
ATOM 870 O O . LYS B 1 41 ? 6.98 -13.297 6.445 1 98.69 41 LYS B O 1
ATOM 875 N N . GLY B 1 42 ? 6.117 -12.227 4.77 1 98.75 42 GLY B N 1
ATOM 876 C CA . GLY B 1 42 ? 6.145 -10.977 5.5 1 98.75 42 GLY B CA 1
ATOM 877 C C . GLY B 1 42 ? 7.531 -10.375 5.605 1 98.75 42 GLY B C 1
ATOM 878 O O . GLY B 1 42 ? 7.789 -9.531 6.469 1 98.75 42 GLY B O 1
ATOM 879 N N . ARG B 1 43 ? 8.406 -10.766 4.785 1 98.75 43 ARG B N 1
ATOM 880 C CA . ARG B 1 43 ? 9.789 -10.312 4.848 1 98.75 43 ARG B CA 1
ATOM 881 C C . ARG B 1 43 ? 10.016 -9.125 3.912 1 98.75 43 ARG B C 1
ATOM 883 O O . ARG B 1 43 ? 11.125 -8.609 3.82 1 98.75 43 ARG B O 1
ATOM 890 N N . ARG B 1 44 ? 9.039 -8.711 3.176 1 98.75 44 ARG B N 1
ATOM 891 C CA . ARG B 1 44 ? 9.086 -7.562 2.275 1 98.75 44 ARG B CA 1
ATOM 892 C C . ARG B 1 44 ? 8.102 -6.484 2.715 1 98.75 44 ARG B C 1
ATOM 894 O O . ARG B 1 44 ? 7.082 -6.785 3.344 1 98.75 44 ARG B O 1
ATOM 901 N N . ASN B 1 45 ? 8.461 -5.305 2.465 1 98.88 45 ASN B N 1
ATOM 902 C CA . ASN B 1 45 ? 7.602 -4.137 2.627 1 98.88 45 ASN B CA 1
ATOM 903 C C . ASN B 1 45 ? 7.246 -3.51 1.282 1 98.88 45 ASN B C 1
ATOM 905 O O . ASN B 1 45 ? 7.863 -2.525 0.87 1 98.88 45 ASN B O 1
ATOM 909 N N . PRO B 1 46 ? 6.211 -4.125 0.64 1 98.94 46 PRO B N 1
ATOM 910 C CA . PRO B 1 46 ? 5.949 -3.707 -0.739 1 98.94 46 PRO B CA 1
ATOM 911 C C . PRO B 1 46 ? 5.414 -2.279 -0.832 1 98.94 46 PRO B C 1
ATOM 913 O O . PRO B 1 46 ? 4.766 -1.797 0.102 1 98.94 46 PRO B O 1
ATOM 916 N N . THR B 1 47 ? 5.695 -1.616 -1.929 1 98.94 47 THR B N 1
ATOM 917 C CA . THR B 1 47 ? 5.117 -0.311 -2.229 1 98.94 47 THR B CA 1
ATOM 918 C C . THR B 1 47 ? 3.691 -0.458 -2.75 1 98.94 47 THR B C 1
ATOM 920 O O . THR B 1 47 ? 3.268 -1.557 -3.113 1 98.94 47 THR B O 1
ATOM 923 N N . ILE B 1 48 ? 3.08 0.655 -2.865 1 98.88 48 ILE B N 1
ATOM 924 C CA . ILE B 1 48 ? 1.702 0.638 -3.346 1 98.88 48 ILE B CA 1
ATOM 925 C C . ILE B 1 48 ? 1.677 0.253 -4.824 1 98.88 48 ILE B C 1
ATOM 927 O O . ILE B 1 48 ? 0.745 -0.412 -5.281 1 98.88 48 ILE B O 1
ATOM 931 N N . VAL B 1 49 ? 2.668 0.616 -5.578 1 98.88 49 VAL B N 1
ATOM 932 C CA . VAL B 1 49 ? 2.723 0.225 -6.984 1 98.88 49 VAL B CA 1
ATOM 933 C C . VAL B 1 49 ? 2.93 -1.283 -7.094 1 98.88 49 VAL B C 1
ATOM 935 O O . VAL B 1 49 ? 2.283 -1.949 -7.902 1 98.88 49 VAL B O 1
ATOM 938 N N . THR B 1 50 ? 3.771 -1.853 -6.281 1 98.81 50 THR B N 1
ATOM 939 C CA . THR B 1 50 ? 3.99 -3.295 -6.262 1 98.81 50 THR B CA 1
ATOM 940 C C . THR B 1 50 ? 2.699 -4.031 -5.918 1 98.81 50 THR B C 1
ATOM 942 O O . THR B 1 50 ? 2.352 -5.02 -6.57 1 98.81 50 THR B O 1
ATOM 945 N N . ILE B 1 51 ? 2.031 -3.506 -4.918 1 98.88 51 ILE B N 1
ATOM 946 C CA . ILE B 1 51 ? 0.772 -4.117 -4.512 1 98.88 51 ILE B CA 1
ATOM 947 C C . ILE B 1 51 ? -0.216 -4.09 -5.676 1 98.88 51 ILE B C 1
ATOM 949 O O . ILE B 1 51 ? -0.903 -5.078 -5.938 1 98.88 51 ILE B O 1
ATOM 953 N N . TYR B 1 52 ? -0.253 -3.029 -6.367 1 98.81 52 TYR B N 1
ATOM 954 C CA . TYR B 1 52 ? -1.152 -2.891 -7.504 1 98.81 52 TYR B CA 1
ATOM 955 C C . TYR B 1 52 ? -0.775 -3.861 -8.617 1 98.81 52 TYR B C 1
ATOM 957 O O . TYR B 1 52 ? -1.643 -4.523 -9.195 1 98.81 52 TYR B O 1
ATOM 965 N N . GLU B 1 53 ? 0.474 -3.936 -8.953 1 98.75 53 GLU B N 1
ATOM 966 C CA . GLU B 1 53 ? 0.937 -4.828 -10.008 1 98.75 53 GLU B CA 1
ATOM 967 C C . GLU B 1 53 ? 0.641 -6.285 -9.672 1 98.75 53 GLU B C 1
ATOM 969 O O . GLU B 1 53 ? 0.244 -7.062 -10.539 1 98.75 53 GLU B O 1
ATOM 974 N N . LEU B 1 54 ? 0.831 -6.637 -8.406 1 98.81 54 LEU B N 1
ATOM 975 C CA . LEU B 1 54 ? 0.507 -7.992 -7.969 1 98.81 54 LEU B CA 1
ATOM 976 C C . LEU B 1 54 ? -0.99 -8.258 -8.086 1 98.81 54 LEU B C 1
ATOM 978 O O . LEU B 1 54 ? -1.4 -9.344 -8.5 1 98.81 54 LEU B O 1
ATOM 982 N N . ALA B 1 55 ? -1.744 -7.316 -7.684 1 98.81 55 ALA B N 1
ATOM 983 C CA . ALA B 1 55 ? -3.195 -7.453 -7.785 1 98.81 55 ALA B CA 1
ATOM 984 C C . ALA B 1 55 ? -3.625 -7.668 -9.234 1 98.81 55 ALA B C 1
ATOM 986 O O . ALA B 1 55 ? -4.492 -8.5 -9.508 1 98.81 55 ALA B O 1
ATOM 987 N N . LEU B 1 56 ? -3.033 -6.914 -10.148 1 98.69 56 LEU B N 1
ATOM 988 C CA . LEU B 1 56 ? -3.338 -7.078 -11.562 1 98.69 56 LEU B CA 1
ATOM 989 C C . LEU B 1 56 ? -3.014 -8.492 -12.031 1 98.69 56 LEU B C 1
ATOM 991 O O . LEU B 1 56 ? -3.818 -9.125 -12.719 1 98.69 56 LEU B O 1
ATOM 995 N N . ALA B 1 57 ? -1.872 -8.969 -11.633 1 98.81 57 ALA B N 1
ATOM 996 C CA . ALA B 1 57 ? -1.448 -10.312 -12.023 1 98.81 57 ALA B CA 1
ATOM 997 C C . ALA B 1 57 ? -2.406 -11.367 -11.477 1 98.81 57 ALA B C 1
ATOM 999 O O . ALA B 1 57 ? -2.637 -12.398 -12.117 1 98.81 57 ALA B O 1
ATOM 1000 N N . LEU B 1 58 ? -2.965 -11.07 -10.297 1 98.81 58 LEU B N 1
ATOM 1001 C CA . LEU B 1 58 ? -3.855 -12.016 -9.625 1 98.81 58 LEU B CA 1
ATOM 1002 C C . LEU B 1 58 ? -5.297 -11.812 -10.078 1 98.81 58 LEU B C 1
ATOM 1004 O O . LEU B 1 58 ? -6.18 -12.602 -9.719 1 98.81 58 LEU B O 1
ATOM 1008 N N . GLY B 1 59 ? -5.527 -10.758 -10.812 1 98.62 59 GLY B N 1
ATOM 1009 C CA . GLY B 1 59 ? -6.863 -10.492 -11.32 1 98.62 59 GLY B CA 1
ATOM 1010 C C . GLY B 1 59 ? -7.828 -10.023 -10.25 1 98.62 59 GLY B C 1
ATOM 1011 O O . GLY B 1 59 ? -9.008 -10.367 -10.281 1 98.62 59 GLY B O 1
ATOM 1012 N N . VAL B 1 60 ? -7.324 -9.32 -9.289 1 98.69 60 VAL B N 1
ATOM 1013 C CA . VAL B 1 60 ? -8.156 -8.797 -8.203 1 98.69 60 VAL B CA 1
ATOM 1014 C C . VAL B 1 60 ? -7.887 -7.309 -8.016 1 98.69 60 VAL B C 1
ATOM 1016 O O . VAL B 1 60 ? -7.02 -6.738 -8.68 1 98.69 60 VAL B O 1
ATOM 1019 N N . SER B 1 61 ? -8.695 -6.723 -7.074 1 98.38 61 SER B N 1
ATOM 1020 C CA . SER B 1 61 ? -8.445 -5.336 -6.699 1 98.38 61 SER B CA 1
ATOM 1021 C C . SER B 1 61 ? -7.273 -5.223 -5.734 1 98.38 61 SER B C 1
ATOM 1023 O O . SER B 1 61 ? -7.082 -6.086 -4.875 1 98.38 61 SER B O 1
ATOM 1025 N N . HIS B 1 62 ? -6.504 -4.137 -5.848 1 98.62 62 HIS B N 1
ATOM 1026 C CA . HIS B 1 62 ? -5.449 -3.898 -4.871 1 98.62 62 HIS B CA 1
ATOM 1027 C C . HIS B 1 62 ? -6.016 -3.826 -3.455 1 98.62 62 HIS B C 1
ATOM 1029 O O . HIS B 1 62 ? -5.32 -4.148 -2.486 1 98.62 62 HIS B O 1
ATOM 1035 N N . MET B 1 63 ? -7.262 -3.482 -3.338 1 98.75 63 MET B N 1
ATOM 1036 C CA . MET B 1 63 ? -7.922 -3.449 -2.039 1 98.75 63 MET B CA 1
ATOM 1037 C C . MET B 1 63 ? -7.926 -4.832 -1.392 1 98.75 63 MET B C 1
ATOM 1039 O O . MET B 1 63 ? -7.809 -4.949 -0.171 1 98.75 63 MET B O 1
ATOM 1043 N N . ASP B 1 64 ? -8.07 -5.809 -2.236 1 98.62 64 ASP B N 1
ATOM 1044 C CA . ASP B 1 64 ? -8.133 -7.176 -1.729 1 98.62 64 ASP B CA 1
ATOM 1045 C C . ASP B 1 64 ? -6.82 -7.57 -1.06 1 98.62 64 ASP B C 1
ATOM 1047 O O . ASP B 1 64 ? -6.812 -8.367 -0.117 1 98.62 64 ASP B O 1
ATOM 1051 N N . LEU B 1 65 ? -5.73 -7.027 -1.501 1 98.75 65 LEU B N 1
ATOM 1052 C CA . LEU B 1 65 ? -4.418 -7.434 -1.004 1 98.75 65 LEU B CA 1
ATOM 1053 C C . LEU B 1 65 ? -4.105 -6.75 0.323 1 98.75 65 LEU B C 1
ATOM 1055 O O . LEU B 1 65 ? -3.199 -7.172 1.044 1 98.75 65 LEU B O 1
ATOM 1059 N N . VAL B 1 66 ? -4.926 -5.711 0.636 1 98.69 66 VAL B N 1
ATOM 1060 C CA . VAL B 1 66 ? -4.586 -4.988 1.856 1 98.69 66 VAL B CA 1
ATOM 1061 C C . VAL B 1 66 ? -5.77 -5.012 2.82 1 98.69 66 VAL B C 1
ATOM 1063 O O . VAL B 1 66 ? -5.746 -4.344 3.857 1 98.69 66 VAL B O 1
ATOM 1066 N N . ARG B 1 67 ? -6.746 -5.738 2.492 1 97.94 67 ARG B N 1
ATOM 1067 C CA . ARG B 1 67 ? -7.934 -5.836 3.334 1 97.94 67 ARG B CA 1
ATOM 1068 C C . ARG B 1 67 ? -7.613 -6.52 4.66 1 97.94 67 ARG B C 1
ATOM 1070 O O . ARG B 1 67 ? -6.984 -7.578 4.68 1 97.94 67 ARG B O 1
ATOM 1077 N N . PRO B 1 68 ? -8.031 -5.844 5.785 1 95.31 68 PRO B N 1
ATOM 1078 C CA . PRO B 1 68 ? -7.812 -6.512 7.07 1 95.31 68 PRO B CA 1
ATOM 1079 C C . PRO B 1 68 ? -8.578 -7.832 7.184 1 95.31 68 PRO B C 1
ATOM 1081 O O . PRO B 1 68 ? -9.594 -8.023 6.512 1 95.31 68 PRO B O 1
ATOM 1084 N N . ASP B 1 69 ? -7.977 -8.672 7.988 1 78.81 69 ASP B N 1
ATOM 1085 C CA . ASP B 1 69 ? -8.609 -9.95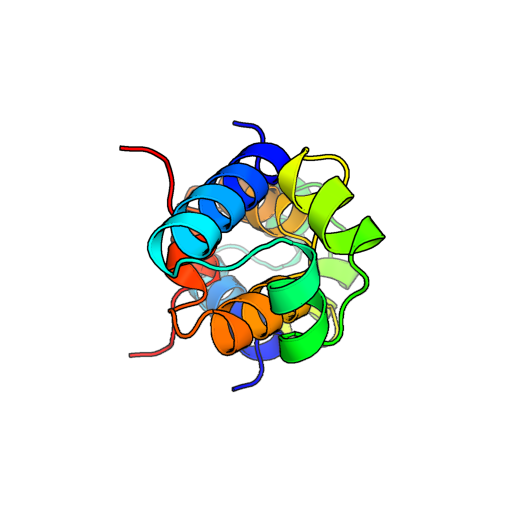3 8.297 1 78.81 69 ASP B CA 1
ATOM 1086 C C . ASP B 1 69 ? -9.984 -9.75 8.922 1 78.81 69 ASP B C 1
ATOM 1088 O O . ASP B 1 69 ? -10.219 -8.766 9.617 1 78.81 69 ASP B O 1
ATOM 1092 N N . LYS B 1 70 ? -10.969 -10.594 8.406 1 59.12 70 LYS B N 1
ATOM 1093 C CA . LYS B 1 70 ? -12.203 -10.609 9.172 1 59.12 70 LYS B CA 1
ATOM 1094 C C . LYS B 1 70 ? -11.961 -11.102 10.594 1 59.12 70 LYS B C 1
ATOM 1096 O O . LYS B 1 70 ? -11.008 -11.836 10.852 1 59.12 70 LYS B O 1
#

Radius of gyration: 15.29 Å; Cα contacts (8 Å, |Δi|>4): 195; chains: 2; bounding box: 28×44×29 Å

pLDDT: mean 97.67, std 5.31, range [59.12, 98.94]

Secondary structure (DSSP, 8-state):
--HHHHHHHHHHHHHHHTT--HHHHHHHHSS-HHHHHHHHTT----BHHHHHHHHHHHTS-HHHHHPPP-/--HHHHHHHHHHHHHHHTT--HHHHHHHHSS-HHHHHHHHTT----BHHHHHHHHHHHTS-HHHHHPPP-

InterPro domains:
  IPR001387 Cro/C1-type, helix-turn-helix domain [PF01381] (14-62)
  IPR001387 Cro/C1-type, helix-turn-helix domain [PS50943] (11-65)
  IPR001387 Cro/C1-type, helix-turn-helix domain [SM00530] (10-65)
  IPR001387 Cro/C1-type, helix-turn-helix domain [cd00093] (8-61)
  IPR010982 Lambda repressor-like, DNA-binding domain superfamily [G3DSA:1.10.260.40] (1-70)
  IPR010982 Lambda repressor-like, DNA-binding domain superfamily [SSF47413] (1-68)
  IPR050807 Transcriptional regulator/dioxygenase, bacterial-type [PTHR46797] (4-70)

Organism: Mesorhizobium plurifarium (NCBI:txid69974)

Sequence (140 aa):
MDMRQLVGRNVISIRLKKGLTQEQLAEVSGFSQQYISGLEKGRRNPTIVTIYELALALGVSHMDLVRPDKMDMRQLVGRNVISIRLKKGLTQEQLAEVSGFSQQYISGLEKGRRNPTIVTIYELALALGVSHMDLVRPDK

Solvent-ac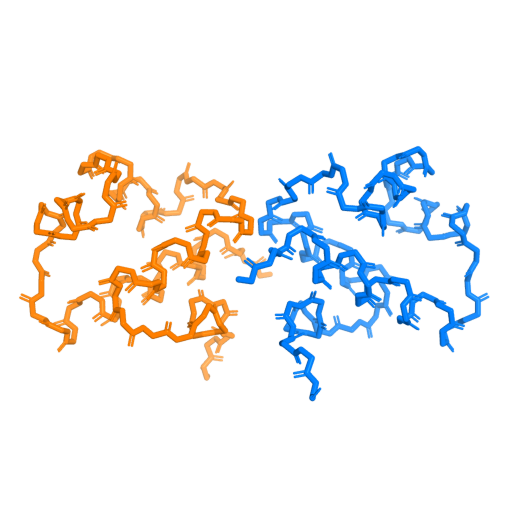cessible surface area (backbone atoms only — not comparable to full-atom values): 7515 Å² total; per-residue (Å²): 137,62,55,33,45,46,32,8,48,35,47,50,54,52,37,50,75,72,68,44,51,63,60,55,45,16,66,67,48,71,46,50,44,66,54,51,53,35,29,46,68,32,74,38,72,55,28,50,58,54,46,40,49,47,17,56,53,69,70,48,56,48,62,62,40,65,52,76,82,130,137,62,56,34,46,48,32,8,48,34,48,50,53,51,38,52,74,70,69,43,50,63,58,57,47,14,65,66,46,71,46,50,43,68,53,52,52,35,29,44,68,32,73,36,72,54,28,51,59,54,46,39,48,46,18,56,54,70,71,49,56,49,61,62,39,66,53,76,80,132

Foldseek 3Di:
DQQLQLLLCLLVVLCVVLVHDLCRLCVQLVHDSVVNVCSNVSNDDDDLVSLCSSCVSSVHHSCSSRPDDD/DQQLQLLLCLLVVLCVVLVHDLCRLCVQLVHDSVVNVCSNVSNDDDDLVSLCSSCVSSVHHSCSSRPDDD

Nearest PDB structures (foldseek):
  3vk0-assembly2_B  TM=9.670E-01  e=6.013E-06  Neisseria meningitidis MC58
  3f52-assembly1_E  TM=9.736E-01  e=3.521E-05  Corynebacterium glutamicum
  1y9q-assembly1_A-2  TM=9.778E-01  e=3.521E-05  Vibrio cholerae
  2b5a-assembly1_A  TM=8.851E-01  e=1.414E-05  [Bacillus] caldolyticus
  3f51-assembly1_A  TM=9.521E-01  e=4.958E-05  Corynebacterium glutamicum